Protein AF-A0A401QMH3-F1 (afdb_monomer_lite)

pLDDT: mean 77.41, std 18.04, range [40.47, 98.06]

Secondary structure (DSSP, 8-state):
--HHHHTT--TTTS-S-GGG-TTS--HHHHHHHHHHHT--HHHHHHHHHTT-TTSHHHHHHHHHHHHHHHHHHTHHHHSPPPPPPGGGTTS-TT------GGGHHHHHHH-S--PPPPGGGG-TT-----S-PPP---SS----S-HHHHHHHHHHHHHHTT----EEETTEE-

Foldseek 3Di:
DDPVCVVVPPCVVPPDPVLPDLPDQDVVLLVVLCVVVVHDSVVLVCCSVVPPCPDPSNVSSNVVSVVVVVCVVPVVVVDPDDDPDPPCVPDDPPPPPPDDPVCVVVCVLVPDDDDDDDPPPPDPPDDDDPDDDPDDDDDDDDDPDDLQVVVVVVVVVCVVVVHDWDDPDSNDID

Sequence (174 aa):
EHEWFKLDLPKYLFPEDPAYSTSMIDDEALKEVCEKFECSEEEVLNCLYSRNHQDPLAVAYHLIIDNRRIMNEAKDFYLASSPPDSASFLDDQHFVSRVHPERVPFLLAEAAPRPRHTLDELNPQKSKHPGVRRAKWHLGIRSQSRPNDIMAEVCRAMKQLGYEWKVRNSGAMG

Radius of gyration: 27.97 Å; chains: 1; bounding box: 67×41×59 Å

Structure (mmCIF, N/CA/C/O backbone):
data_AF-A0A401QMH3-F1
#
_entry.id   AF-A0A401QMH3-F1
#
loop_
_atom_site.group_PDB
_atom_site.id
_atom_site.type_symbol
_atom_site.label_atom_id
_atom_site.label_alt_id
_atom_site.label_comp_id
_atom_site.label_asym_id
_atom_site.label_entity_id
_atom_site.label_seq_id
_atom_site.pdbx_PDB_ins_code
_atom_site.Cartn_x
_atom_site.Cartn_y
_atom_site.Cartn_z
_atom_site.occupancy
_atom_site.B_iso_or_equiv
_atom_site.auth_seq_id
_atom_site.auth_comp_id
_atom_site.auth_asym_id
_atom_site.auth_atom_id
_atom_site.pdbx_PDB_model_num
ATOM 1 N N . GLU A 1 1 ? 13.026 12.371 12.868 1.00 71.06 1 GLU A N 1
ATOM 2 C CA . GLU A 1 1 ? 12.812 12.735 14.286 1.00 71.06 1 GLU A CA 1
ATOM 3 C C . GLU A 1 1 ? 13.714 13.899 14.691 1.00 71.06 1 GLU A C 1
ATOM 5 O O . GLU A 1 1 ? 14.591 13.746 15.528 1.00 71.06 1 GLU A O 1
ATOM 10 N N . HIS A 1 2 ? 13.564 15.066 14.062 1.00 80.81 2 HIS A N 1
ATOM 11 C CA . HIS A 1 2 ? 14.468 16.173 14.363 1.00 80.81 2 HIS A CA 1
ATOM 12 C C . HIS A 1 2 ? 14.026 16.885 15.649 1.00 80.81 2 HIS A C 1
ATOM 14 O O . HIS A 1 2 ? 12.876 17.299 15.743 1.00 80.81 2 HIS A O 1
ATOM 20 N N . GLU A 1 3 ? 14.942 17.089 16.597 1.00 84.88 3 GLU A N 1
ATOM 21 C CA . GLU A 1 3 ? 14.647 17.714 17.897 1.00 84.88 3 GLU A CA 1
ATOM 22 C C . GLU A 1 3 ? 14.053 19.126 17.763 1.00 84.88 3 GLU A C 1
ATOM 24 O O . GLU A 1 3 ? 13.056 19.421 18.411 1.00 84.88 3 GLU A O 1
ATOM 29 N N . TRP A 1 4 ? 14.56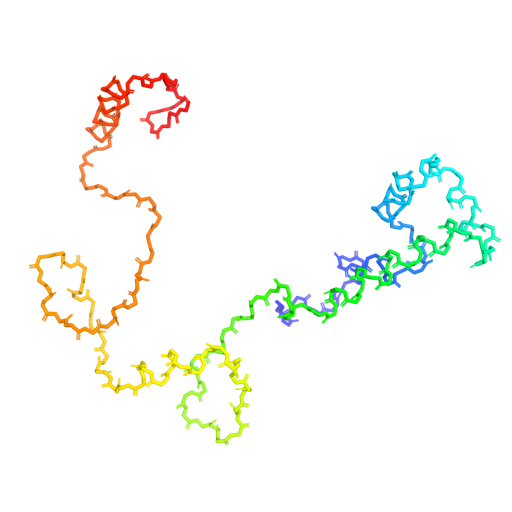7 19.961 16.841 1.00 88.38 4 TRP A N 1
ATOM 30 C CA . TRP A 1 4 ? 13.966 21.273 16.518 1.00 88.38 4 TRP A CA 1
ATOM 31 C C . TRP A 1 4 ? 12.458 21.200 16.239 1.00 88.38 4 TRP A C 1
ATOM 33 O O . TRP A 1 4 ? 11.721 22.083 16.655 1.00 88.38 4 TRP A O 1
ATOM 43 N N . PHE A 1 5 ? 12.005 20.149 15.550 1.00 81.25 5 PHE A N 1
ATOM 44 C CA . PHE A 1 5 ? 10.616 19.993 15.123 1.00 81.25 5 PHE A CA 1
ATOM 45 C C . PHE A 1 5 ? 9.721 19.443 16.239 1.00 81.25 5 PHE A C 1
ATOM 47 O O . PHE A 1 5 ? 8.505 19.556 16.159 1.00 81.25 5 PHE A O 1
ATOM 54 N N . LYS 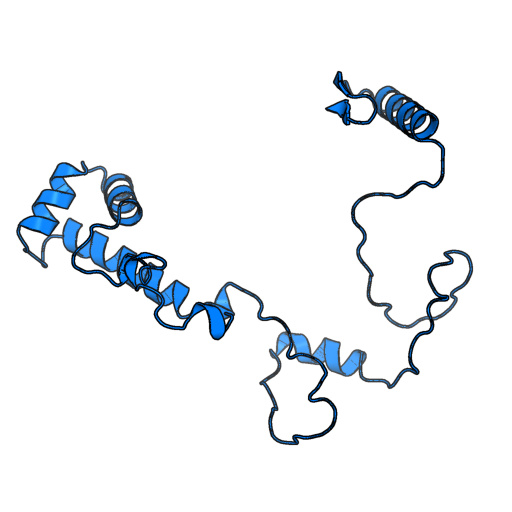A 1 6 ? 10.315 18.847 17.281 1.00 81.19 6 LYS A N 1
ATOM 55 C CA . LYS A 1 6 ? 9.594 18.341 18.456 1.00 81.19 6 LYS A CA 1
ATOM 56 C C . LYS A 1 6 ? 9.309 19.438 19.489 1.00 81.19 6 LYS A C 1
ATOM 58 O O . LYS A 1 6 ? 8.473 19.228 20.364 1.00 81.19 6 LYS A O 1
ATOM 63 N N . LEU A 1 7 ? 9.987 20.587 19.402 1.00 81.12 7 LEU A N 1
ATOM 64 C CA . LEU A 1 7 ? 9.753 21.732 20.284 1.00 81.12 7 LEU A CA 1
ATOM 65 C C . LEU A 1 7 ? 8.363 22.318 20.026 1.00 81.12 7 LEU A C 1
ATOM 67 O O . LEU A 1 7 ? 8.040 22.667 18.894 1.00 81.12 7 LEU A O 1
ATOM 71 N N . ASP A 1 8 ? 7.550 22.396 21.081 1.00 79.06 8 ASP A N 1
ATOM 72 C CA . ASP A 1 8 ? 6.176 22.913 21.061 1.00 79.06 8 ASP A CA 1
ATOM 73 C C . ASP A 1 8 ? 5.269 22.288 19.987 1.00 79.06 8 ASP A C 1
ATOM 75 O O . ASP A 1 8 ? 4.278 22.895 19.578 1.00 79.06 8 ASP A O 1
ATOM 79 N N . LEU A 1 9 ? 5.583 21.063 19.541 1.00 75.88 9 LEU A N 1
ATOM 80 C CA . LEU A 1 9 ? 4.832 20.372 18.500 1.00 75.88 9 LEU A CA 1
ATOM 81 C C . LEU A 1 9 ? 3.421 20.050 19.009 1.00 75.88 9 LEU A C 1
ATOM 83 O O . LEU A 1 9 ? 3.270 19.224 19.918 1.00 75.88 9 LEU A O 1
ATOM 87 N N . PRO A 1 10 ? 2.364 20.661 18.442 1.00 78.88 10 PRO A N 1
ATOM 88 C CA . PRO A 1 10 ? 1.017 20.379 18.891 1.00 78.88 10 PRO A CA 1
ATOM 89 C C . PRO A 1 10 ? 0.666 18.911 18.647 1.00 78.88 10 PRO A C 1
ATOM 91 O O . PRO A 1 10 ? 0.744 18.421 17.521 1.00 78.88 10 PRO A O 1
ATOM 94 N N . LYS A 1 11 ? 0.230 18.218 19.705 1.00 63.84 11 LYS A N 1
ATOM 95 C CA . LYS A 1 11 ? -0.061 16.772 19.681 1.00 63.84 11 LYS A CA 1
ATOM 96 C C . LYS A 1 11 ? -1.108 16.360 18.641 1.00 63.84 11 LYS A C 1
ATOM 98 O O . LYS A 1 11 ? -1.157 15.205 18.257 1.00 63.84 11 LYS A O 1
ATOM 103 N N . TYR A 1 12 ? -1.933 17.293 18.169 1.00 68.06 12 TYR A N 1
ATOM 104 C CA . TYR A 1 12 ? -2.937 17.032 17.136 1.00 68.06 12 TYR A CA 1
ATOM 105 C C . TYR A 1 12 ? -2.365 16.993 15.709 1.00 68.06 12 TYR A C 1
ATOM 107 O O . TYR A 1 12 ? -3.065 16.556 14.803 1.00 68.06 12 TYR A O 1
ATOM 115 N N . LEU A 1 13 ? -1.136 17.479 15.477 1.00 70.38 13 LEU A N 1
ATOM 116 C CA . LEU A 1 13 ? -0.497 17.423 14.152 1.00 70.38 13 LEU A CA 1
ATOM 117 C C . LEU A 1 13 ? 0.024 16.023 13.830 1.00 70.38 13 LEU A C 1
ATOM 119 O O . LEU A 1 13 ? 0.046 15.616 12.672 1.00 70.38 13 LEU A O 1
ATOM 123 N N . PHE A 1 14 ? 0.430 15.303 14.871 1.00 69.25 14 PHE A N 1
ATOM 124 C CA . PHE A 1 14 ? 0.815 13.901 14.832 1.00 69.25 14 PHE A CA 1
ATOM 125 C C . PHE A 1 14 ? 0.075 13.228 15.978 1.00 69.25 14 PHE A C 1
ATOM 127 O O . PHE A 1 14 ? 0.683 12.998 17.026 1.00 69.25 14 PHE A O 1
ATOM 134 N N . PRO A 1 15 ? -1.246 13.015 15.832 1.00 57.00 15 PRO A N 1
ATOM 135 C CA . PRO A 1 15 ? -1.980 12.285 16.844 1.00 57.00 15 PRO A CA 1
ATOM 136 C C . PRO A 1 15 ? -1.251 10.958 17.056 1.00 57.00 15 PRO A C 1
ATOM 138 O O . PRO A 1 15 ? -0.846 10.307 16.088 1.00 57.00 15 PRO A O 1
ATOM 141 N N . GLU A 1 16 ? -1.021 10.598 18.322 1.00 57.41 16 GLU A N 1
ATOM 142 C CA . GLU A 1 16 ? -0.681 9.214 18.652 1.00 57.41 16 GLU A CA 1
ATOM 143 C C . GLU A 1 16 ? -1.695 8.335 17.918 1.00 57.41 16 GLU A C 1
ATOM 145 O O . GLU A 1 16 ? -2.863 8.729 17.838 1.00 57.41 16 GLU A O 1
ATOM 150 N N . ASP A 1 17 ? -1.212 7.248 17.300 1.00 56.44 17 ASP A N 1
ATOM 151 C CA . ASP A 1 17 ? -1.994 6.312 16.477 1.00 56.44 17 ASP A CA 1
ATOM 152 C C . ASP A 1 17 ? -3.456 6.287 16.957 1.00 56.44 17 ASP A C 1
ATOM 154 O O . ASP A 1 17 ? -3.642 6.121 18.163 1.00 56.44 17 ASP A O 1
ATOM 158 N N . PRO A 1 18 ? -4.475 6.533 16.104 1.00 53.19 18 PRO A N 1
ATOM 159 C CA . PRO A 1 18 ? -5.878 6.631 16.522 1.00 53.19 18 PRO A CA 1
ATOM 160 C C . PRO A 1 18 ? -6.306 5.528 17.502 1.00 53.19 18 PRO A C 1
ATOM 162 O O . PRO A 1 18 ? -7.119 5.782 18.390 1.00 53.19 18 PRO A O 1
ATOM 165 N N . ALA A 1 19 ? -5.663 4.359 17.417 1.00 48.91 19 ALA A N 1
ATOM 166 C CA . ALA A 1 19 ? -5.693 3.273 18.392 1.00 48.91 19 ALA A CA 1
ATOM 167 C C . ALA A 1 19 ? -5.514 3.676 19.881 1.00 48.91 19 ALA A C 1
ATOM 169 O O . ALA A 1 19 ? -6.020 2.985 20.763 1.00 48.91 19 ALA A O 1
ATOM 170 N N . TYR A 1 20 ? -4.806 4.764 20.200 1.00 50.34 20 TYR A N 1
ATOM 171 C CA . TYR A 1 20 ? -4.570 5.266 21.561 1.00 50.34 20 TYR A CA 1
ATOM 172 C C . TYR A 1 20 ? -5.643 6.260 22.034 1.00 50.34 20 TYR A C 1
ATOM 174 O O . TYR A 1 20 ? -5.809 6.458 23.241 1.00 50.34 20 TYR A O 1
ATOM 182 N N . SER A 1 21 ? -6.396 6.882 21.120 1.00 53.94 21 SER A N 1
ATOM 183 C CA . SER A 1 21 ? -7.432 7.853 21.472 1.00 53.94 21 SER A CA 1
ATOM 184 C C . SER A 1 21 ? -8.772 7.157 21.681 1.00 53.94 21 SER A C 1
ATOM 186 O O . SER A 1 21 ? -9.517 6.897 20.745 1.00 53.94 21 SER A O 1
ATOM 188 N N . THR A 1 22 ? -9.155 6.941 22.940 1.00 57.09 22 THR A N 1
ATOM 189 C CA . THR A 1 22 ? -10.470 6.369 23.299 1.00 57.09 22 THR A CA 1
ATOM 190 C C . THR A 1 22 ? -11.646 7.298 22.966 1.00 57.09 22 THR A C 1
ATOM 192 O O . THR A 1 22 ? -12.801 6.940 23.180 1.00 57.09 22 THR A O 1
ATOM 195 N N . SER A 1 23 ? -11.364 8.522 22.507 1.00 59.84 23 SER A N 1
ATOM 196 C CA . SER A 1 23 ? -12.370 9.539 22.205 1.00 59.84 23 SER A CA 1
ATOM 197 C C . SER A 1 23 ? -12.717 9.632 20.717 1.00 59.84 23 SER A C 1
ATOM 199 O O . SER A 1 23 ? -13.674 10.330 20.384 1.00 59.84 23 SER A O 1
ATOM 201 N N . MET A 1 24 ? -11.956 8.984 19.830 1.00 75.06 24 MET A N 1
ATOM 202 C CA . MET A 1 24 ? -12.215 8.967 18.389 1.00 75.06 24 MET A CA 1
ATOM 203 C C . MET A 1 24 ? -12.426 7.528 17.928 1.00 75.06 24 MET A C 1
ATOM 205 O O . MET A 1 24 ? -11.756 6.618 18.406 1.00 75.06 24 MET A O 1
ATOM 209 N N . ILE A 1 25 ? -13.388 7.324 17.032 1.00 85.31 25 ILE A N 1
ATOM 210 C CA . ILE A 1 25 ? -13.648 6.009 16.444 1.00 85.31 25 ILE A CA 1
ATOM 211 C C . ILE A 1 25 ? -12.671 5.819 15.280 1.00 85.31 25 ILE A C 1
ATOM 213 O O . ILE A 1 25 ? -12.469 6.734 14.486 1.00 85.31 25 ILE A O 1
ATOM 217 N N . ASP A 1 26 ? -12.019 4.660 15.234 1.00 88.31 26 ASP A N 1
ATOM 218 C CA . ASP A 1 26 ? -11.112 4.250 14.168 1.00 88.31 26 ASP A CA 1
ATOM 219 C C . ASP A 1 26 ? -11.954 3.683 13.023 1.00 88.31 26 ASP A C 1
ATOM 221 O O . ASP A 1 26 ? -12.499 2.580 13.122 1.00 88.31 26 ASP A O 1
ATOM 225 N N . ASP A 1 27 ? -12.083 4.464 11.950 1.00 91.31 27 ASP A N 1
ATOM 226 C CA . ASP A 1 27 ? -12.903 4.123 10.782 1.00 91.31 27 ASP A CA 1
ATOM 227 C C . ASP A 1 27 ? -12.464 2.804 10.128 1.00 91.31 27 ASP A C 1
ATOM 229 O O . ASP A 1 27 ? -13.287 2.044 9.617 1.00 91.31 27 ASP A O 1
ATOM 233 N N . GLU A 1 28 ? -11.169 2.485 10.172 1.00 92.31 28 GLU A N 1
ATOM 234 C CA . GLU A 1 28 ? -10.635 1.274 9.555 1.00 92.31 28 GLU A CA 1
ATOM 235 C C . GLU A 1 28 ? -10.944 0.039 10.412 1.00 92.31 28 GLU A C 1
ATOM 237 O O . GLU A 1 28 ? -11.200 -1.041 9.884 1.00 92.31 28 GLU A O 1
ATOM 242 N N . ALA A 1 29 ? -10.927 0.164 11.742 1.00 93.12 29 ALA A N 1
ATOM 243 C CA . ALA A 1 29 ? -11.364 -0.895 12.649 1.00 93.12 29 ALA A CA 1
ATOM 244 C C . ALA A 1 29 ? -12.885 -1.082 12.576 1.00 93.12 29 ALA A C 1
ATOM 246 O O . ALA A 1 29 ? -13.359 -2.216 12.546 1.00 93.12 29 ALA A O 1
ATOM 247 N N . LEU A 1 30 ? -13.647 0.013 12.484 1.00 94.25 30 LEU A N 1
ATOM 248 C CA . LEU A 1 30 ? -15.098 -0.009 12.296 1.00 94.25 30 LEU A CA 1
ATOM 249 C C . LEU A 1 30 ? -15.475 -0.769 11.019 1.00 94.25 30 LEU A C 1
ATOM 251 O O . LEU A 1 30 ? -16.268 -1.711 11.068 1.00 94.25 30 LEU A O 1
ATOM 255 N N . LYS A 1 31 ? -14.855 -0.409 9.893 1.00 96.06 31 LYS A N 1
ATOM 256 C CA . LYS A 1 31 ? -15.075 -1.065 8.603 1.00 96.06 31 LYS A CA 1
ATOM 257 C C . LYS A 1 31 ? -14.696 -2.546 8.633 1.00 96.06 31 LYS A C 1
ATOM 259 O O . LYS A 1 31 ? -15.427 -3.370 8.089 1.00 96.06 31 LYS A O 1
ATOM 264 N N . GLU A 1 32 ? -13.595 -2.895 9.298 1.00 96.19 32 GLU A N 1
ATOM 265 C CA . GLU A 1 32 ? -13.153 -4.285 9.440 1.00 96.19 32 GLU A CA 1
ATOM 266 C C . GLU A 1 32 ? -14.153 -5.132 10.248 1.00 96.19 32 GLU A C 1
ATOM 268 O O . GLU A 1 32 ? -14.414 -6.282 9.887 1.00 96.19 32 GLU A O 1
ATOM 273 N N . VAL A 1 33 ? -14.760 -4.579 11.306 1.00 96.25 33 VAL A N 1
ATOM 274 C CA . VAL A 1 33 ? -15.84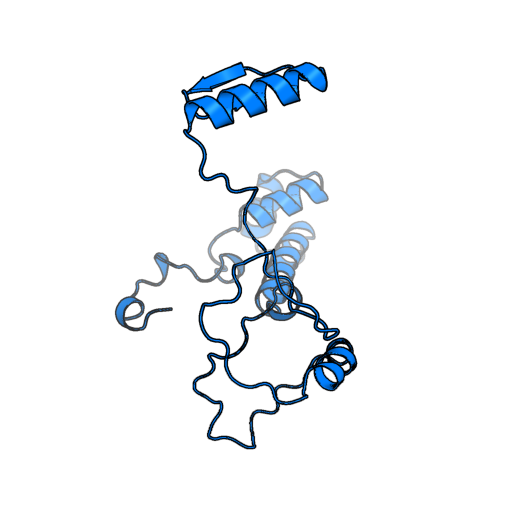9 -5.257 12.035 1.00 96.25 33 VAL A CA 1
ATOM 275 C C . VAL A 1 33 ? -17.075 -5.422 11.139 1.00 96.25 33 VAL A C 1
ATOM 277 O O . VAL A 1 33 ? -17.624 -6.520 11.072 1.00 96.25 33 VAL A O 1
ATOM 280 N N . CYS A 1 34 ? -17.472 -4.373 10.415 1.00 96.94 34 CYS A N 1
ATOM 281 C CA . CYS A 1 34 ? -18.619 -4.427 9.505 1.00 96.94 34 CYS A CA 1
ATOM 282 C C . CYS A 1 34 ? -18.448 -5.520 8.439 1.00 96.94 34 CYS A C 1
ATOM 284 O O . CYS A 1 34 ? -19.359 -6.315 8.222 1.00 96.94 34 CYS A O 1
ATOM 286 N N . GLU A 1 35 ? -17.264 -5.612 7.824 1.00 96.81 35 GLU A N 1
ATOM 287 C CA . GLU A 1 35 ? -16.949 -6.628 6.814 1.00 96.81 35 GLU A CA 1
ATOM 288 C C . GLU A 1 35 ? -16.929 -8.047 7.400 1.00 96.81 35 GLU A C 1
ATOM 290 O O . GLU A 1 35 ? -17.493 -8.965 6.810 1.00 96.81 35 GLU A O 1
ATOM 295 N N . LYS A 1 36 ? -16.309 -8.247 8.570 1.00 95.81 36 LYS A N 1
ATOM 296 C CA . LYS A 1 36 ? -16.147 -9.585 9.168 1.00 95.81 36 LYS A CA 1
ATOM 297 C C . LYS A 1 36 ? -17.421 -10.150 9.787 1.00 95.81 36 LYS A C 1
ATOM 299 O O . LYS A 1 36 ? -17.568 -11.368 9.841 1.00 95.81 36 LYS A O 1
ATOM 304 N N . PHE A 1 37 ? -18.289 -9.283 10.298 1.00 94.25 37 PHE A N 1
ATOM 305 C CA . PHE A 1 37 ? -19.526 -9.669 10.979 1.00 94.25 37 PHE A CA 1
ATOM 306 C C . PHE A 1 37 ? -20.776 -9.414 10.130 1.00 94.25 37 PHE A C 1
ATOM 308 O O . PHE A 1 37 ? -21.878 -9.654 10.613 1.00 94.25 37 PHE A O 1
ATOM 315 N N . GLU A 1 38 ? -20.602 -8.952 8.886 1.00 95.50 38 GLU A N 1
ATOM 316 C CA . GLU A 1 38 ? -21.682 -8.654 7.936 1.00 95.50 38 GLU A CA 1
ATOM 317 C C . GLU A 1 38 ? -22.751 -7.716 8.531 1.00 95.50 38 GLU A C 1
ATOM 319 O O . GLU A 1 38 ? -23.952 -7.903 8.337 1.00 95.50 38 GLU A O 1
ATOM 324 N N . CYS A 1 39 ? -22.304 -6.702 9.277 1.00 94.00 39 CYS A N 1
ATOM 325 C CA . CYS A 1 39 ? -23.163 -5.735 9.963 1.00 94.00 39 CYS A CA 1
ATOM 326 C C . CYS A 1 39 ? -22.950 -4.312 9.436 1.00 94.00 39 CYS A C 1
ATOM 328 O O . CYS A 1 39 ? -21.990 -4.020 8.719 1.00 94.00 39 CYS A O 1
ATOM 330 N N . SER A 1 40 ? -23.882 -3.423 9.763 1.00 96.19 40 SER A N 1
ATOM 331 C CA . SER A 1 40 ? -23.811 -2.012 9.395 1.00 96.19 40 SER A CA 1
ATOM 332 C C . SER A 1 40 ? -22.960 -1.208 10.377 1.00 96.19 40 SER A C 1
ATOM 334 O O . SER A 1 40 ? -22.884 -1.518 11.568 1.00 96.19 40 SER A O 1
ATOM 336 N N . GLU A 1 41 ? -22.377 -0.109 9.893 1.00 94.69 41 GLU A N 1
ATOM 337 C CA . GLU A 1 41 ? -21.637 0.826 10.748 1.00 94.69 41 GLU A CA 1
ATOM 338 C C . GLU A 1 41 ? -22.508 1.341 11.899 1.00 94.69 41 GLU A C 1
ATOM 340 O O . GLU A 1 41 ? -22.038 1.443 13.028 1.00 94.69 41 GLU A O 1
ATOM 345 N N . GLU A 1 42 ? -23.793 1.603 11.645 1.00 94.44 42 GLU A N 1
ATOM 346 C CA . GLU A 1 42 ? -24.733 2.090 12.657 1.00 94.44 42 GLU A CA 1
ATOM 347 C C . GLU A 1 42 ? -24.896 1.103 13.823 1.00 94.44 42 GLU A C 1
ATOM 349 O O . GLU A 1 42 ? -24.926 1.520 14.981 1.00 94.44 42 GLU A O 1
ATOM 354 N N . GLU A 1 43 ? -24.941 -0.204 13.553 1.00 92.81 43 GLU A N 1
ATOM 355 C CA . GLU A 1 43 ? -25.030 -1.234 14.595 1.00 92.81 43 GLU A CA 1
ATOM 356 C C . GLU A 1 43 ? -23.782 -1.244 15.480 1.00 92.81 43 GLU A C 1
ATOM 358 O O . GLU A 1 43 ? -23.895 -1.197 16.707 1.00 92.81 43 GLU A O 1
ATOM 363 N N . VAL A 1 44 ? -22.590 -1.223 14.876 1.00 92.88 44 VAL A N 1
ATOM 364 C CA . VAL A 1 44 ? -21.327 -1.198 15.628 1.00 92.88 44 VAL A CA 1
ATOM 365 C C . VAL A 1 44 ? -21.202 0.098 16.434 1.00 92.88 44 VAL A C 1
ATOM 367 O O . VAL A 1 44 ? -20.860 0.063 17.618 1.00 92.88 44 VAL A O 1
ATOM 370 N N . LEU A 1 45 ? -21.537 1.243 15.834 1.00 92.06 45 LEU A N 1
ATOM 371 C CA . LEU A 1 45 ? -21.530 2.545 16.501 1.00 92.06 45 LEU A CA 1
ATOM 372 C C . LEU A 1 45 ? -22.493 2.575 17.690 1.00 92.06 45 LEU A C 1
ATOM 374 O O . LEU A 1 45 ? -22.115 3.033 18.768 1.00 92.06 45 LEU A O 1
ATOM 378 N N . ASN A 1 46 ? -23.708 2.047 17.537 1.00 91.75 46 ASN A N 1
ATOM 379 C CA . ASN A 1 46 ? -24.678 1.950 18.626 1.00 91.75 46 ASN A CA 1
ATOM 380 C C . ASN A 1 46 ? -24.130 1.119 19.793 1.00 91.75 46 ASN A C 1
ATOM 382 O O . ASN A 1 46 ? -24.236 1.543 20.948 1.00 91.75 46 ASN A O 1
ATOM 386 N N . CYS A 1 47 ? -23.476 -0.013 19.511 1.00 90.19 47 CYS A N 1
ATOM 387 C CA . CYS A 1 47 ? -22.812 -0.819 20.535 1.00 90.19 47 CYS A CA 1
ATOM 388 C C . CYS A 1 47 ? -21.707 -0.027 21.254 1.00 90.19 47 CYS A C 1
ATOM 390 O O . CYS A 1 47 ? -21.681 0.005 22.487 1.00 90.19 47 CYS A O 1
ATOM 392 N N . LEU A 1 48 ? -20.854 0.687 20.515 1.00 88.38 48 LEU A N 1
ATOM 393 C CA . LEU A 1 48 ? -19.772 1.500 21.081 1.00 88.38 48 LEU A CA 1
ATOM 394 C C . LEU A 1 48 ? -20.295 2.678 21.926 1.00 88.38 48 LEU A C 1
ATOM 396 O O . LEU A 1 48 ? -19.808 2.911 23.036 1.00 88.38 48 LEU A O 1
ATOM 400 N N . TYR A 1 49 ? -21.323 3.393 21.458 1.00 88.12 49 TYR A N 1
ATOM 401 C CA . TYR A 1 49 ? -21.923 4.519 22.182 1.00 88.12 49 TYR A CA 1
ATOM 402 C C . TYR A 1 49 ? -22.737 4.087 23.401 1.00 88.12 49 TYR A C 1
ATOM 404 O O . TYR A 1 49 ? -22.750 4.799 24.408 1.00 88.12 49 TYR A O 1
ATOM 412 N N . SER A 1 50 ? -23.368 2.909 23.352 1.00 83.31 50 SER A N 1
ATOM 413 C CA . SER A 1 50 ? -24.096 2.340 24.493 1.00 83.31 50 SER A CA 1
ATOM 414 C C . SER A 1 50 ? -23.190 2.017 25.691 1.00 83.31 50 SER A C 1
ATOM 416 O O . SER A 1 50 ? -23.695 1.777 26.788 1.00 83.31 50 SER A O 1
ATOM 418 N N . ARG A 1 51 ? -21.856 2.023 25.501 1.00 72.50 51 ARG A N 1
ATOM 419 C CA . ARG A 1 51 ? -20.829 1.630 26.486 1.00 72.50 51 ARG A CA 1
ATOM 420 C C . ARG A 1 51 ? -21.058 0.240 27.089 1.00 72.50 51 ARG A C 1
ATOM 422 O O . ARG A 1 51 ? -20.545 -0.067 28.167 1.00 72.50 51 ARG A O 1
ATOM 429 N N . ASN A 1 52 ? -21.797 -0.627 26.399 1.00 78.50 52 ASN A N 1
ATOM 430 C CA . ASN A 1 52 ? -21.912 -2.020 26.789 1.00 78.50 52 ASN A CA 1
ATOM 431 C C . ASN A 1 52 ? -20.680 -2.792 26.306 1.00 78.50 52 ASN A C 1
ATOM 433 O O . ASN A 1 52 ? -20.681 -3.410 25.245 1.00 78.50 52 ASN A O 1
ATOM 437 N N . HIS A 1 53 ? -19.618 -2.768 27.109 1.00 74.44 53 HIS A N 1
ATOM 438 C CA . HIS A 1 53 ? -18.332 -3.392 26.777 1.00 74.44 53 HIS A CA 1
ATOM 439 C C . HIS A 1 53 ? -18.378 -4.925 26.632 1.00 74.44 53 HIS A C 1
ATOM 441 O O . HIS A 1 53 ? -17.366 -5.527 26.288 1.00 74.44 53 HIS A O 1
ATOM 447 N N . GLN A 1 54 ? -19.517 -5.566 26.916 1.00 82.88 54 GLN A N 1
ATOM 448 C CA . GLN A 1 54 ? -19.716 -7.006 26.727 1.00 82.88 54 GLN A CA 1
ATOM 449 C C . GLN A 1 54 ? -20.360 -7.355 25.378 1.00 82.88 54 GLN A C 1
ATOM 451 O O . GLN A 1 54 ? -20.489 -8.537 25.064 1.00 82.88 54 GLN A O 1
ATOM 456 N N . ASP A 1 55 ? -20.775 -6.359 24.590 1.00 90.62 55 ASP A N 1
ATOM 457 C CA . ASP A 1 55 ? -21.340 -6.604 23.267 1.00 90.62 55 ASP A CA 1
ATOM 458 C C . ASP A 1 55 ? -20.278 -7.192 22.311 1.00 90.62 55 ASP A C 1
ATOM 460 O O . ASP A 1 55 ? -19.173 -6.645 22.230 1.00 90.62 55 ASP A O 1
ATOM 464 N N . PRO A 1 56 ? -20.573 -8.278 21.568 1.00 92.31 56 PRO A N 1
ATOM 465 C CA . PRO A 1 56 ? -19.601 -8.912 20.678 1.00 92.31 56 PRO A CA 1
ATOM 466 C C . PRO A 1 56 ? -19.000 -7.976 19.622 1.00 92.31 56 PRO A C 1
ATOM 468 O O . PRO A 1 56 ? -17.817 -8.119 19.313 1.00 92.31 56 PRO A O 1
ATOM 471 N N . LEU A 1 57 ? -19.766 -7.011 19.095 1.00 93.50 57 LEU A N 1
ATOM 472 C CA . LEU A 1 57 ? -19.274 -6.053 18.098 1.00 93.50 57 LEU A CA 1
ATOM 473 C C . LEU A 1 57 ? -18.319 -5.041 18.737 1.00 93.50 57 LEU A C 1
ATOM 475 O O . LEU A 1 57 ? -17.267 -4.739 18.172 1.00 93.50 57 LEU A O 1
ATOM 479 N N . ALA A 1 58 ? -18.633 -4.579 19.951 1.00 90.56 58 ALA A N 1
ATOM 480 C CA . ALA A 1 58 ? -17.742 -3.710 20.718 1.00 90.56 58 ALA A CA 1
ATOM 481 C C . ALA A 1 58 ? -16.440 -4.435 21.106 1.00 90.56 58 ALA A C 1
ATOM 483 O O . ALA A 1 58 ? -15.351 -3.871 20.990 1.00 90.56 58 ALA A O 1
ATOM 484 N N . VAL A 1 59 ? -16.533 -5.705 21.518 1.00 91.88 59 VAL A N 1
ATOM 485 C CA . VAL A 1 59 ? -15.364 -6.543 21.829 1.00 91.88 59 VAL A CA 1
ATOM 486 C C . VAL A 1 59 ? -14.502 -6.759 20.586 1.00 91.88 59 VAL A C 1
ATOM 488 O O . VAL A 1 59 ? -13.285 -6.598 20.660 1.00 91.88 59 VAL A O 1
ATOM 491 N N . ALA A 1 60 ? -15.106 -7.090 19.442 1.00 94.62 60 ALA A N 1
ATOM 492 C CA . ALA A 1 60 ? -14.384 -7.291 18.188 1.00 94.62 60 ALA A CA 1
ATOM 493 C C . ALA A 1 60 ? -13.643 -6.023 17.740 1.00 94.62 60 ALA A C 1
ATOM 495 O O . ALA A 1 60 ? -12.468 -6.099 17.378 1.00 94.62 60 ALA A O 1
ATOM 496 N N . TYR A 1 61 ? -14.299 -4.862 17.828 1.00 92.94 61 TYR A N 1
ATOM 497 C CA . TYR A 1 61 ? -13.694 -3.564 17.532 1.00 92.94 61 TYR A CA 1
ATOM 498 C C . TYR A 1 61 ? -12.452 -3.304 18.399 1.00 92.94 61 TYR A C 1
ATOM 500 O O . TYR A 1 61 ? -11.373 -3.015 17.878 1.00 92.94 61 TYR A O 1
ATOM 508 N N . HIS A 1 62 ? -12.571 -3.475 19.719 1.00 90.56 62 HIS A N 1
ATOM 509 C CA . HIS A 1 62 ? -11.445 -3.268 20.631 1.00 90.56 62 HIS A CA 1
ATOM 510 C C . HIS A 1 62 ? -10.317 -4.285 20.416 1.00 90.56 62 HIS A C 1
ATOM 512 O O . HIS A 1 62 ? -9.150 -3.908 20.451 1.00 90.56 62 HIS A O 1
ATOM 518 N N . LEU A 1 63 ? -10.641 -5.541 20.095 1.00 92.25 63 LEU A N 1
ATOM 519 C CA . LEU A 1 63 ? -9.641 -6.567 19.795 1.00 92.25 63 LEU A CA 1
ATOM 520 C C . LEU A 1 63 ? -8.819 -6.234 18.539 1.00 92.25 63 LEU A C 1
ATOM 522 O O . LEU A 1 63 ? -7.615 -6.493 18.497 1.00 92.25 63 LEU A O 1
ATOM 526 N N . ILE A 1 64 ? -9.449 -5.662 17.508 1.00 92.19 64 ILE A N 1
ATOM 527 C CA . ILE A 1 64 ? -8.753 -5.209 16.295 1.00 92.19 64 ILE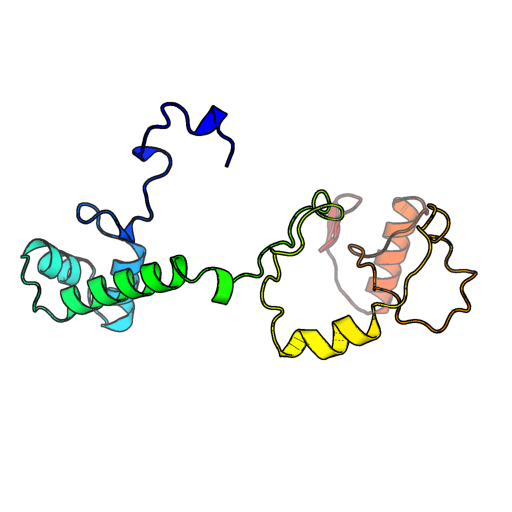 A CA 1
ATOM 528 C C . ILE A 1 64 ? -7.780 -4.077 16.634 1.00 92.19 64 ILE A C 1
ATOM 530 O O . ILE A 1 64 ? -6.619 -4.128 16.222 1.00 92.19 64 ILE A O 1
ATOM 534 N N . ILE A 1 65 ? -8.223 -3.097 17.424 1.00 89.81 65 ILE A N 1
ATOM 535 C CA . ILE A 1 65 ? -7.373 -1.991 17.882 1.00 89.81 65 ILE A CA 1
ATOM 536 C C . ILE A 1 65 ? -6.181 -2.506 18.695 1.00 89.81 65 ILE A C 1
ATOM 538 O O . ILE A 1 65 ? -5.037 -2.148 18.402 1.00 89.81 65 ILE A O 1
ATOM 542 N N . ASP A 1 66 ? -6.420 -3.391 19.663 1.00 87.38 66 ASP A N 1
ATOM 543 C CA . ASP A 1 66 ? -5.367 -3.952 20.512 1.00 87.38 66 ASP A CA 1
ATOM 544 C C . ASP A 1 66 ? -4.334 -4.732 19.686 1.00 87.38 66 ASP A C 1
ATOM 546 O O . ASP A 1 66 ? -3.127 -4.568 19.873 1.00 87.38 66 ASP A O 1
ATOM 550 N N . ASN A 1 67 ? -4.781 -5.526 18.709 1.00 89.31 67 ASN A N 1
ATOM 551 C CA . ASN A 1 67 ? -3.878 -6.246 17.813 1.00 89.31 67 ASN A CA 1
ATOM 552 C C . ASN A 1 67 ? -3.036 -5.294 16.955 1.00 89.31 67 ASN A C 1
ATOM 554 O O . ASN A 1 67 ? -1.829 -5.503 16.826 1.00 89.31 67 ASN A O 1
ATOM 558 N N . ARG A 1 68 ? -3.632 -4.232 16.395 1.00 87.94 68 ARG A N 1
ATOM 559 C CA . ARG A 1 68 ? -2.891 -3.209 15.633 1.00 87.94 68 ARG A CA 1
ATOM 560 C C . ARG A 1 68 ? -1.828 -2.539 16.493 1.00 87.94 68 ARG A C 1
ATOM 562 O O . ARG A 1 68 ? -0.685 -2.406 16.059 1.00 87.94 68 ARG A O 1
ATOM 569 N N . ARG A 1 69 ? -2.167 -2.219 17.740 1.00 83.31 69 ARG A N 1
ATOM 570 C CA . ARG A 1 69 ? -1.224 -1.666 18.708 1.00 83.31 69 ARG A CA 1
ATOM 571 C C . ARG A 1 69 ? -0.062 -2.619 18.991 1.00 83.31 69 ARG A C 1
ATOM 573 O O . ARG A 1 69 ? 1.090 -2.203 18.905 1.00 83.31 69 ARG A O 1
ATOM 580 N N . ILE A 1 70 ? -0.341 -3.892 19.270 1.00 86.00 70 ILE A N 1
ATOM 581 C CA . ILE A 1 70 ? 0.699 -4.905 19.518 1.00 86.00 70 ILE A CA 1
ATOM 582 C C . ILE A 1 70 ? 1.629 -5.033 18.304 1.00 86.00 70 ILE A C 1
ATOM 584 O O . ILE A 1 70 ? 2.850 -5.080 18.459 1.00 86.00 70 ILE A O 1
ATOM 588 N N . MET A 1 71 ? 1.076 -5.046 17.088 1.00 83.50 71 MET A N 1
ATOM 589 C CA . MET A 1 71 ? 1.881 -5.093 15.863 1.00 83.50 71 MET A CA 1
ATOM 590 C C . MET A 1 71 ? 2.769 -3.853 15.707 1.00 83.50 71 MET A C 1
ATOM 592 O O . MET A 1 71 ? 3.939 -3.980 15.343 1.00 83.50 71 MET A O 1
ATOM 596 N N . ASN A 1 72 ? 2.236 -2.670 16.023 1.00 82.25 72 ASN A N 1
ATOM 597 C CA . ASN A 1 72 ? 2.965 -1.406 15.956 1.00 82.25 72 ASN A CA 1
ATOM 598 C C . ASN A 1 72 ? 4.035 -1.268 17.044 1.00 82.25 72 ASN A C 1
ATOM 600 O O . ASN A 1 72 ? 5.034 -0.593 16.809 1.00 82.25 72 ASN A O 1
ATOM 604 N N . GLU A 1 73 ? 3.877 -1.901 18.205 1.00 83.62 73 GLU A N 1
ATOM 605 C CA . GLU A 1 73 ? 4.927 -1.993 19.229 1.00 83.62 73 GLU A CA 1
ATOM 606 C C . GLU A 1 73 ? 6.022 -2.997 18.811 1.00 83.62 73 GLU A C 1
ATOM 608 O O . GLU A 1 73 ? 7.206 -2.780 19.069 1.00 83.62 73 GLU A O 1
ATOM 613 N N . ALA A 1 74 ? 5.661 -4.045 18.065 1.00 83.25 74 ALA A N 1
ATOM 614 C CA . ALA A 1 74 ? 6.567 -5.079 17.564 1.00 83.25 74 ALA A CA 1
ATOM 615 C C . ALA A 1 74 ? 7.172 -4.774 16.174 1.00 83.25 74 ALA A C 1
ATOM 617 O O . ALA A 1 74 ? 7.312 -5.677 15.345 1.00 83.25 74 ALA A O 1
ATOM 618 N N . LYS A 1 75 ? 7.565 -3.521 15.888 1.00 80.75 75 LYS A N 1
ATOM 619 C CA . LYS A 1 75 ? 8.049 -3.118 14.542 1.00 80.75 75 LYS A CA 1
ATOM 620 C C . LYS A 1 75 ? 9.214 -3.961 14.028 1.00 80.75 75 LYS A C 1
ATOM 622 O O . LYS A 1 75 ? 9.241 -4.269 12.842 1.00 80.75 75 LYS A O 1
ATOM 627 N N . ASP A 1 76 ? 10.127 -4.373 14.907 1.00 82.88 76 ASP A N 1
ATOM 628 C CA . ASP A 1 76 ? 11.302 -5.183 14.546 1.00 82.88 76 ASP A CA 1
ATOM 629 C C . ASP A 1 76 ? 10.944 -6.592 14.034 1.00 82.88 76 ASP A C 1
ATOM 631 O O . ASP A 1 76 ? 11.779 -7.263 13.427 1.00 82.88 76 ASP A O 1
ATOM 635 N N . PHE A 1 77 ? 9.710 -7.059 14.261 1.00 86.25 77 PHE A N 1
ATOM 636 C CA . PHE A 1 77 ? 9.219 -8.313 13.687 1.00 86.25 77 PHE A CA 1
ATOM 637 C C . PHE A 1 77 ? 8.829 -8.154 12.210 1.00 86.25 77 PHE A C 1
ATOM 639 O O . PHE A 1 77 ? 9.065 -9.053 11.405 1.00 86.25 77 PHE A O 1
ATOM 646 N N . TYR A 1 78 ? 8.252 -7.006 11.843 1.00 84.25 78 TYR A N 1
ATOM 647 C CA . TYR A 1 78 ? 7.717 -6.752 10.500 1.00 84.25 78 TYR A CA 1
ATOM 648 C C . TYR A 1 78 ? 8.678 -5.972 9.600 1.00 84.25 78 TYR A C 1
ATOM 650 O O . TYR A 1 78 ? 8.590 -6.061 8.375 1.00 84.25 78 TYR A O 1
ATOM 658 N N . LEU A 1 79 ? 9.591 -5.198 10.190 1.00 87.50 79 LEU A N 1
ATOM 659 C CA . LEU A 1 79 ? 10.519 -4.322 9.487 1.00 87.50 79 LEU A CA 1
ATOM 660 C C . LEU A 1 79 ? 11.958 -4.622 9.892 1.00 87.50 79 LEU A C 1
ATOM 662 O O . LEU A 1 79 ? 12.276 -4.843 11.056 1.00 87.50 79 LEU A O 1
ATOM 666 N N . ALA A 1 80 ? 12.855 -4.570 8.911 1.00 84.31 80 ALA A N 1
ATOM 667 C CA . ALA A 1 80 ? 14.282 -4.617 9.178 1.00 84.31 80 ALA A CA 1
ATOM 668 C C . ALA A 1 80 ? 14.772 -3.237 9.632 1.00 84.31 80 ALA A C 1
ATOM 670 O O . ALA A 1 80 ? 14.626 -2.251 8.907 1.00 84.31 80 ALA A O 1
ATOM 671 N N . SER A 1 81 ? 15.397 -3.178 10.803 1.00 85.19 81 SER A N 1
ATOM 672 C CA . SER A 1 81 ? 16.048 -1.971 11.304 1.00 85.19 81 SER A CA 1
ATOM 673 C C . SER A 1 81 ? 17.346 -1.706 10.526 1.00 85.19 81 SER A C 1
ATOM 675 O O . SER A 1 81 ? 18.078 -2.632 10.154 1.00 85.19 81 SER A O 1
ATOM 677 N N . SER A 1 82 ? 17.649 -0.432 10.274 1.00 81.56 82 SER A N 1
ATOM 678 C CA . SER A 1 82 ? 18.936 -0.040 9.696 1.00 81.56 82 SER A CA 1
ATOM 679 C C . SER A 1 82 ? 20.076 -0.365 10.673 1.00 81.56 82 SER A C 1
ATOM 681 O O . SER A 1 82 ? 19.913 -0.157 11.877 1.00 81.56 82 SER A O 1
ATOM 683 N N . PRO A 1 83 ? 21.237 -0.847 10.193 1.00 78.19 83 PRO A N 1
ATOM 684 C CA . PRO A 1 83 ? 22.421 -0.988 11.033 1.00 78.19 83 PRO A CA 1
ATOM 685 C C . PRO A 1 83 ? 22.823 0.361 11.656 1.00 78.19 83 PRO A C 1
ATOM 687 O O . PRO A 1 83 ? 22.574 1.398 11.036 1.00 78.19 83 PRO A O 1
ATOM 690 N N . PRO A 1 84 ? 23.469 0.372 12.837 1.00 74.62 84 PRO A N 1
ATOM 691 C CA . PRO A 1 84 ? 23.985 1.605 13.423 1.00 74.62 84 PRO A CA 1
ATOM 692 C C . PRO A 1 84 ? 24.991 2.272 12.477 1.00 74.62 84 PRO A C 1
ATOM 694 O O . PRO A 1 84 ? 25.792 1.589 11.829 1.00 74.62 84 PRO A O 1
ATOM 697 N N . ASP A 1 85 ? 24.960 3.606 12.411 1.00 67.06 85 ASP A N 1
ATOM 698 C CA . ASP A 1 85 ? 25.927 4.369 11.626 1.00 67.06 85 ASP A CA 1
ATOM 699 C C . ASP A 1 85 ? 27.346 4.050 12.103 1.00 67.06 85 ASP A C 1
ATOM 701 O O . ASP A 1 85 ? 27.651 4.028 13.295 1.00 67.06 85 ASP A O 1
ATOM 705 N N . SER A 1 86 ? 28.236 3.813 11.144 1.00 57.47 86 SER A N 1
ATOM 706 C CA . SER A 1 86 ? 29.612 3.335 11.314 1.00 57.47 86 SER A CA 1
ATOM 707 C C . SER A 1 86 ? 30.570 4.285 12.065 1.00 57.47 86 SER A C 1
ATOM 709 O O . SER A 1 86 ? 31.788 4.173 11.929 1.00 57.47 86 SER A O 1
ATOM 711 N N . ALA A 1 87 ? 30.060 5.229 12.851 1.00 48.12 87 ALA A N 1
ATOM 712 C CA . ALA A 1 87 ? 30.849 6.085 13.731 1.00 48.12 87 ALA A CA 1
ATOM 713 C C . ALA A 1 87 ? 31.263 5.386 15.044 1.00 48.12 87 ALA A C 1
ATOM 715 O O . ALA A 1 87 ? 32.168 5.865 15.718 1.00 48.12 87 ALA A O 1
ATOM 716 N N . SER A 1 88 ? 30.672 4.237 15.386 1.00 47.03 88 SER A N 1
ATOM 717 C CA . SER A 1 88 ? 30.978 3.468 16.606 1.00 47.03 88 SER A CA 1
ATOM 718 C C . SER A 1 88 ? 32.066 2.396 16.442 1.00 47.03 88 SER A C 1
ATOM 720 O O . SER A 1 88 ? 32.332 1.637 17.367 1.00 47.03 88 SER A O 1
ATOM 722 N N . PHE A 1 89 ? 32.753 2.330 15.294 1.00 49.94 89 PHE A N 1
ATOM 723 C CA . PHE A 1 89 ? 33.779 1.306 15.023 1.00 49.94 89 PHE A CA 1
ATOM 724 C C . PHE A 1 89 ? 35.061 1.413 15.871 1.00 49.94 89 PHE A C 1
ATOM 726 O O . PHE A 1 89 ? 35.976 0.617 15.658 1.00 49.94 89 PHE A O 1
ATOM 733 N N . LEU A 1 90 ? 35.169 2.379 16.790 1.00 52.06 90 LEU A N 1
ATOM 734 C CA . LEU A 1 90 ? 36.395 2.586 17.566 1.00 52.06 90 LEU A CA 1
ATOM 735 C C . LEU A 1 90 ? 36.263 2.496 19.081 1.00 52.06 90 LEU A C 1
ATOM 737 O O . LEU A 1 90 ? 37.306 2.419 19.718 1.00 52.06 90 LEU A O 1
ATOM 741 N N . ASP A 1 91 ? 35.072 2.450 19.667 1.00 45.06 91 ASP A N 1
ATOM 742 C CA . ASP A 1 91 ? 34.984 2.366 21.126 1.00 45.06 91 ASP A CA 1
ATOM 743 C C . ASP A 1 91 ? 33.577 1.936 21.546 1.00 45.06 91 ASP A C 1
ATOM 745 O O . ASP A 1 91 ? 32.683 2.767 21.626 1.00 45.06 91 ASP A O 1
ATOM 749 N N . ASP A 1 92 ? 33.343 0.630 21.681 1.00 40.47 92 ASP A N 1
ATOM 750 C CA . ASP A 1 92 ? 32.710 0.086 22.887 1.00 40.47 92 ASP A CA 1
ATOM 751 C C . ASP A 1 92 ? 32.638 -1.445 22.806 1.00 40.47 92 ASP A C 1
ATOM 753 O O . ASP A 1 92 ? 31.972 -2.034 21.949 1.00 40.47 92 ASP A O 1
ATOM 757 N N . GLN A 1 93 ? 33.286 -2.117 23.750 1.00 46.34 93 GLN A N 1
ATOM 758 C CA . GLN A 1 93 ? 33.295 -3.575 23.883 1.00 46.34 93 GLN A CA 1
ATOM 759 C C . GLN A 1 93 ? 31.986 -4.114 24.509 1.00 46.34 93 GLN A C 1
ATOM 761 O O . GLN A 1 93 ? 31.941 -5.248 24.988 1.00 46.34 93 GLN A O 1
ATOM 766 N N . HIS A 1 94 ? 30.902 -3.325 24.488 1.00 45.97 94 HIS A N 1
ATOM 767 C CA . HIS A 1 94 ? 29.643 -3.628 25.176 1.00 45.97 94 HIS A CA 1
ATOM 768 C C . HIS A 1 94 ? 28.369 -3.602 24.312 1.00 45.97 94 HIS A C 1
ATOM 770 O O . HIS A 1 94 ? 27.328 -4.057 24.785 1.00 45.97 94 HIS A O 1
ATOM 776 N N . PHE A 1 95 ? 28.424 -3.218 23.032 1.00 46.22 95 PHE A N 1
ATOM 777 C CA . PHE A 1 95 ? 27.274 -3.336 22.117 1.00 46.22 95 PHE A CA 1
ATOM 778 C C . PHE A 1 95 ? 27.335 -4.609 21.267 1.00 46.22 95 PHE A C 1
ATOM 780 O O . PHE A 1 95 ? 27.369 -4.579 20.038 1.00 46.22 95 PHE A O 1
ATOM 787 N N . VAL A 1 96 ? 27.298 -5.772 21.919 1.00 48.94 96 VAL A N 1
ATOM 788 C CA . VAL A 1 96 ? 26.924 -7.018 21.234 1.00 48.94 96 VAL A CA 1
ATOM 789 C C . VAL A 1 96 ? 25.408 -7.042 21.054 1.00 48.94 96 VAL A C 1
ATOM 791 O O . VAL A 1 96 ? 24.688 -7.754 21.754 1.00 48.94 96 VAL A O 1
ATOM 794 N N . SER A 1 97 ? 24.896 -6.255 20.104 1.00 60.94 97 SER A N 1
ATOM 795 C CA . SER A 1 97 ? 23.564 -6.507 19.554 1.00 60.94 97 SER A CA 1
ATOM 796 C C . SER A 1 97 ? 23.522 -7.980 19.151 1.00 60.94 97 SER A C 1
ATOM 798 O O . SER A 1 97 ? 24.351 -8.428 18.355 1.00 60.94 97 SER A O 1
ATOM 800 N N . ARG A 1 98 ? 22.621 -8.763 19.758 1.00 67.19 98 ARG A N 1
ATOM 801 C CA . ARG A 1 98 ? 22.521 -10.197 19.472 1.00 67.19 98 ARG A CA 1
ATOM 802 C C . ARG A 1 98 ? 22.253 -10.370 17.981 1.00 67.19 98 ARG A C 1
ATOM 804 O O . ARG A 1 98 ? 21.179 -10.041 17.489 1.00 67.19 98 ARG A O 1
ATOM 811 N N . VAL A 1 99 ? 23.253 -10.870 17.265 1.00 76.69 99 VAL A N 1
ATOM 812 C CA . VAL A 1 99 ? 23.130 -11.213 15.852 1.00 76.69 99 VAL A CA 1
ATOM 813 C C . VAL A 1 99 ? 22.056 -12.290 15.718 1.00 76.69 99 VAL A C 1
ATOM 815 O O . VAL A 1 99 ? 22.058 -13.266 16.468 1.00 76.69 99 VAL A O 1
ATOM 818 N N . HIS A 1 100 ? 21.144 -12.122 14.757 1.00 81.44 100 HIS A N 1
ATOM 819 C CA . HIS A 1 100 ? 20.128 -13.132 14.464 1.00 81.44 100 HIS A CA 1
ATOM 820 C C . HIS A 1 100 ? 20.803 -14.488 14.165 1.00 81.44 100 HIS A C 1
ATOM 822 O O . HIS A 1 100 ? 21.701 -14.510 13.318 1.00 81.44 100 HIS A O 1
ATOM 828 N N . PRO A 1 101 ? 20.399 -15.611 14.795 1.00 86.38 101 PRO A N 1
ATOM 829 C CA . PRO A 1 101 ? 21.094 -16.898 14.673 1.00 86.38 101 PRO A CA 1
ATOM 830 C C . PRO A 1 101 ? 21.341 -17.345 13.225 1.00 86.38 101 PRO A C 1
ATOM 832 O O . PRO A 1 101 ? 22.432 -17.802 12.891 1.00 86.38 101 PRO A O 1
ATOM 835 N N . GLU A 1 102 ? 20.376 -17.118 12.331 1.00 88.12 102 GLU A N 1
ATOM 836 C CA . GLU A 1 102 ? 20.493 -17.473 10.906 1.00 88.12 102 GLU A CA 1
ATOM 837 C C . GLU A 1 102 ? 21.489 -16.604 10.118 1.00 88.12 102 GLU A C 1
ATOM 839 O O . GLU A 1 102 ? 21.909 -16.975 9.024 1.00 88.12 102 GLU A O 1
ATOM 844 N N . ARG A 1 103 ? 21.907 -15.449 10.655 1.00 82.94 103 ARG A N 1
ATOM 845 C CA . ARG A 1 103 ? 22.905 -14.571 10.020 1.00 82.94 103 ARG A CA 1
ATOM 846 C C . ARG A 1 103 ? 24.343 -14.937 10.391 1.00 82.94 103 ARG A C 1
ATOM 848 O O . ARG A 1 103 ? 25.264 -14.544 9.676 1.00 82.94 103 ARG A O 1
ATOM 855 N N . VAL A 1 104 ? 24.552 -15.708 11.461 1.00 80.06 104 VAL A N 1
ATOM 856 C CA . VAL A 1 104 ? 25.889 -16.054 11.980 1.00 80.06 104 VAL A CA 1
ATOM 857 C C . VAL A 1 104 ? 26.773 -16.766 10.940 1.00 80.06 104 VAL A C 1
ATOM 859 O O . VAL A 1 104 ? 27.918 -16.337 10.775 1.00 80.06 104 VAL A O 1
ATOM 862 N N . PRO A 1 105 ? 26.294 -17.775 10.177 1.00 79.56 105 PRO A N 1
ATOM 863 C CA . PRO A 1 105 ? 27.137 -18.461 9.192 1.00 79.56 105 PRO A CA 1
ATOM 864 C C . PRO A 1 105 ? 27.665 -17.535 8.087 1.00 79.56 105 PRO A C 1
ATOM 866 O O . PRO A 1 105 ? 28.820 -17.652 7.682 1.00 79.56 105 PRO A O 1
ATOM 869 N N . PHE A 1 106 ? 26.847 -16.582 7.627 1.00 73.50 106 PHE A N 1
ATOM 870 C CA . PHE A 1 106 ? 27.230 -15.636 6.575 1.00 73.50 106 PHE A CA 1
ATOM 871 C C . PHE A 1 106 ? 28.266 -14.616 7.060 1.00 73.50 106 PHE A C 1
ATOM 873 O O . PHE A 1 106 ? 29.196 -14.295 6.323 1.00 73.50 106 PHE A O 1
ATOM 880 N N . LEU A 1 107 ? 28.149 -14.143 8.305 1.00 69.44 107 LEU A N 1
ATOM 881 C CA . LEU A 1 107 ? 29.092 -13.175 8.876 1.00 69.44 107 LEU A CA 1
ATOM 882 C C . LEU A 1 107 ? 30.480 -13.778 9.107 1.00 69.44 107 LEU A C 1
ATOM 884 O O . LEU A 1 107 ? 31.486 -13.136 8.805 1.00 69.44 107 LEU A O 1
ATOM 888 N N . LEU A 1 108 ? 30.547 -15.023 9.590 1.00 71.06 108 LEU A N 1
ATOM 889 C CA . LEU A 1 108 ? 31.818 -15.725 9.794 1.00 71.06 108 LEU A CA 1
ATOM 890 C C . LEU A 1 108 ? 32.570 -15.952 8.474 1.00 71.06 108 LEU A C 1
ATOM 892 O O . LEU A 1 108 ? 33.798 -15.904 8.452 1.00 71.06 108 LEU A O 1
ATOM 896 N N . ALA A 1 109 ? 31.847 -16.138 7.367 1.00 64.88 109 ALA A N 1
ATOM 897 C CA . ALA A 1 109 ? 32.440 -16.269 6.037 1.00 64.88 109 ALA A CA 1
ATOM 898 C C . ALA A 1 109 ? 32.975 -14.934 5.468 1.00 64.88 109 ALA A C 1
ATOM 900 O O . ALA A 1 109 ? 33.837 -14.942 4.589 1.00 64.88 109 ALA A O 1
ATOM 901 N N . GLU A 1 110 ? 32.477 -13.784 5.941 1.00 59.06 110 GLU A N 1
ATOM 902 C CA . GLU A 1 110 ? 32.787 -12.458 5.384 1.00 59.06 110 GLU A CA 1
ATOM 903 C C . GLU A 1 110 ? 33.884 -11.690 6.157 1.00 59.06 110 GLU A C 1
ATOM 905 O O . GLU A 1 110 ? 34.470 -10.756 5.607 1.00 59.06 110 GLU A O 1
ATOM 910 N N . ALA A 1 111 ? 34.214 -12.101 7.389 1.00 52.50 111 ALA A N 1
ATOM 911 C CA . ALA A 1 111 ? 35.081 -11.391 8.343 1.00 52.50 111 ALA A CA 1
ATOM 912 C C . ALA A 1 111 ? 36.602 -11.373 8.039 1.00 52.50 111 ALA A C 1
ATOM 914 O O . ALA A 1 111 ? 37.388 -10.904 8.863 1.00 52.50 111 ALA A O 1
ATOM 915 N N . ALA A 1 112 ? 37.056 -11.844 6.873 1.00 45.53 112 ALA A N 1
ATOM 916 C CA . ALA A 1 112 ? 38.458 -11.683 6.477 1.00 45.53 112 ALA A CA 1
ATOM 917 C C . ALA A 1 112 ? 38.747 -10.201 6.122 1.00 45.53 112 ALA A C 1
ATOM 919 O O . ALA A 1 112 ? 38.039 -9.638 5.278 1.00 45.53 112 ALA A O 1
ATOM 920 N N . PRO A 1 113 ? 39.764 -9.548 6.722 1.00 44.12 113 PRO A N 1
ATOM 921 C CA . PRO A 1 113 ? 39.999 -8.115 6.559 1.00 44.12 113 PRO A CA 1
ATOM 922 C C . PRO A 1 113 ? 40.414 -7.800 5.117 1.00 44.12 113 PRO A C 1
ATOM 924 O O . PRO A 1 113 ? 41.313 -8.438 4.569 1.00 44.12 113 PRO A O 1
ATOM 927 N N . ARG A 1 114 ? 39.771 -6.807 4.488 1.00 54.72 114 ARG A N 1
ATOM 928 C CA . ARG A 1 114 ? 40.113 -6.346 3.130 1.00 54.72 114 ARG A CA 1
ATOM 929 C C . ARG A 1 114 ? 40.482 -4.857 3.140 1.00 54.72 114 ARG A C 1
ATOM 931 O O . ARG A 1 114 ? 39.808 -4.080 3.819 1.00 54.72 114 ARG A O 1
ATOM 938 N N . PRO A 1 115 ? 41.531 -4.440 2.407 1.00 42.81 115 PRO A N 1
ATOM 939 C CA . PRO A 1 115 ? 41.915 -3.037 2.291 1.00 42.81 115 PRO A CA 1
ATOM 940 C C . PRO A 1 115 ? 40.839 -2.219 1.555 1.00 42.81 115 PRO A C 1
ATOM 942 O O . PRO A 1 115 ? 40.165 -2.711 0.653 1.00 42.81 115 PRO A O 1
ATOM 945 N N . ARG A 1 116 ? 40.672 -0.963 1.988 1.00 44.81 116 ARG A N 1
ATOM 946 C CA . ARG A 1 116 ? 39.666 0.011 1.530 1.00 44.81 116 ARG A CA 1
ATOM 947 C C . ARG A 1 116 ? 39.671 0.196 -0.000 1.00 44.81 116 ARG A C 1
ATOM 949 O O . ARG A 1 116 ? 40.723 0.419 -0.592 1.00 44.81 116 ARG A O 1
ATOM 956 N N . HIS A 1 117 ? 38.482 0.159 -0.608 1.00 43.00 117 HIS A N 1
ATOM 957 C CA . HIS A 1 117 ? 38.241 0.382 -2.040 1.00 43.00 117 HIS A CA 1
ATOM 958 C C . HIS A 1 117 ? 38.500 1.839 -2.461 1.00 43.00 117 HIS A C 1
ATOM 960 O O . HIS A 1 117 ? 37.943 2.766 -1.873 1.00 43.00 117 HIS A O 1
ATOM 966 N N . THR A 1 118 ? 39.269 2.030 -3.535 1.00 45.53 118 THR A N 1
ATOM 967 C CA . THR A 1 118 ? 39.262 3.242 -4.370 1.00 45.53 118 THR A CA 1
ATOM 968 C C . THR A 1 118 ? 38.244 3.084 -5.509 1.00 45.53 118 THR A C 1
ATOM 970 O O . THR A 1 118 ? 37.849 1.974 -5.860 1.00 45.53 118 THR A O 1
ATOM 973 N N . LEU A 1 119 ? 37.790 4.207 -6.072 1.00 46.78 119 LEU A N 1
ATOM 974 C CA . LEU A 1 119 ? 36.678 4.380 -7.030 1.00 46.78 119 LEU A CA 1
ATOM 975 C C . LEU A 1 119 ? 36.799 3.611 -8.376 1.00 46.78 119 LEU A C 1
ATOM 977 O O . LEU A 1 119 ? 35.963 3.783 -9.258 1.00 46.78 119 LEU A O 1
ATOM 981 N N . ASP A 1 120 ? 37.816 2.772 -8.564 1.00 46.38 120 ASP A N 1
ATOM 982 C CA . ASP A 1 120 ? 38.257 2.273 -9.877 1.00 46.38 120 ASP A CA 1
ATOM 983 C C . ASP A 1 120 ? 37.543 0.984 -10.353 1.00 46.38 120 ASP A C 1
ATOM 985 O O . ASP A 1 120 ? 37.854 0.413 -11.396 1.00 46.38 120 ASP A O 1
ATOM 989 N N . GLU A 1 121 ? 36.550 0.496 -9.602 1.00 50.34 121 GLU A N 1
ATOM 990 C CA . GLU A 1 121 ? 35.937 -0.825 -9.825 1.00 50.34 121 GLU A CA 1
ATOM 991 C C . GLU A 1 121 ? 34.691 -0.834 -10.733 1.00 50.34 121 GLU A C 1
ATOM 993 O O . GLU A 1 121 ? 34.017 -1.853 -10.875 1.00 50.34 121 GLU A O 1
ATOM 998 N N . LEU A 1 122 ? 34.373 0.285 -11.391 1.00 51.62 122 LEU A N 1
ATOM 999 C CA . LEU A 1 122 ? 33.240 0.378 -12.326 1.00 51.62 122 LEU A CA 1
ATOM 1000 C C . LEU A 1 122 ? 33.563 -0.118 -13.749 1.00 51.62 122 LEU A C 1
ATOM 1002 O O . LEU A 1 122 ? 32.720 0.004 -14.637 1.00 51.62 122 LEU A O 1
ATOM 1006 N N . ASN A 1 123 ? 34.750 -0.688 -13.989 1.00 47.97 123 ASN A N 1
ATOM 1007 C CA . ASN A 1 123 ? 35.125 -1.224 -15.296 1.00 47.97 123 ASN A CA 1
ATOM 1008 C C . ASN A 1 123 ? 34.811 -2.737 -15.407 1.00 47.97 123 ASN A C 1
ATOM 1010 O O . ASN A 1 123 ? 35.490 -3.549 -14.772 1.00 47.97 123 ASN A O 1
ATOM 1014 N N . PRO A 1 124 ? 33.847 -3.161 -16.250 1.00 50.47 124 PRO A N 1
ATOM 1015 C CA . PRO A 1 124 ? 33.476 -4.571 -16.399 1.00 50.47 124 PRO A CA 1
ATOM 1016 C C . PRO A 1 124 ? 34.560 -5.456 -17.045 1.00 50.47 124 PRO A C 1
ATOM 1018 O O . PRO A 1 124 ? 34.386 -6.671 -17.102 1.00 50.47 124 PRO A O 1
ATOM 1021 N N . GLN A 1 125 ? 35.688 -4.907 -17.517 1.00 47.44 125 GLN A N 1
ATOM 1022 C CA . GLN A 1 125 ? 36.695 -5.694 -18.246 1.00 47.44 125 GLN A CA 1
ATOM 1023 C C . GLN A 1 125 ? 37.814 -6.329 -17.411 1.00 47.44 125 GLN A C 1
ATOM 1025 O O . GLN A 1 125 ? 38.600 -7.103 -17.960 1.00 47.44 125 GLN A O 1
ATOM 1030 N N . LYS A 1 126 ? 37.926 -6.074 -16.104 1.00 50.31 126 LYS A N 1
ATOM 1031 C CA . LYS A 1 126 ? 38.979 -6.711 -15.296 1.00 50.31 126 LYS A CA 1
ATOM 1032 C C . LYS A 1 126 ? 38.513 -6.966 -13.882 1.00 50.31 126 LYS A C 1
ATOM 1034 O O . LYS A 1 126 ? 38.495 -6.052 -13.076 1.00 50.31 126 LYS A O 1
ATOM 1039 N N . SER A 1 127 ? 38.222 -8.219 -13.548 1.00 44.03 127 SER A N 1
ATOM 1040 C CA . SER A 1 127 ? 38.338 -8.665 -12.157 1.00 44.03 127 SER A CA 1
ATOM 1041 C C . SER A 1 127 ? 38.259 -10.194 -12.053 1.00 44.03 127 SER A C 1
ATOM 1043 O O . SER A 1 127 ? 37.191 -10.797 -11.982 1.00 44.03 127 SER A O 1
ATOM 1045 N N . LYS A 1 128 ? 39.439 -10.822 -12.026 1.00 46.69 128 LYS A N 1
ATOM 1046 C CA . LYS A 1 128 ? 39.661 -12.220 -11.636 1.00 46.69 128 LYS A CA 1
ATOM 1047 C C . LYS A 1 128 ? 39.907 -12.262 -10.124 1.00 46.69 128 LYS A C 1
ATOM 1049 O O . LYS A 1 128 ? 41.054 -12.231 -9.706 1.00 46.69 128 LYS A O 1
ATOM 1054 N N . HIS A 1 129 ? 38.860 -12.309 -9.304 1.00 46.62 129 HIS A N 1
ATOM 1055 C CA . HIS A 1 129 ? 39.009 -12.633 -7.878 1.00 46.62 129 HIS A CA 1
ATOM 1056 C C . HIS A 1 129 ? 37.845 -13.519 -7.414 1.00 46.62 129 HIS A C 1
ATOM 1058 O O . HIS A 1 129 ? 36.696 -13.084 -7.547 1.00 46.62 129 HIS A O 1
ATOM 1064 N N . PRO A 1 130 ? 38.126 -14.730 -6.884 1.00 45.06 130 PRO A N 1
ATOM 1065 C CA . PRO A 1 130 ? 37.144 -15.609 -6.273 1.00 45.06 130 PRO A CA 1
ATOM 1066 C C . PRO A 1 130 ? 37.002 -15.220 -4.799 1.00 45.06 130 PRO A C 1
ATOM 1068 O O . PRO A 1 130 ? 37.700 -15.705 -3.918 1.00 45.06 130 PRO A O 1
ATOM 1071 N N . GLY A 1 131 ? 36.116 -14.276 -4.541 1.00 52.12 131 GLY A N 1
ATOM 1072 C CA . GLY A 1 131 ? 35.627 -13.950 -3.211 1.00 52.12 131 GLY A CA 1
ATOM 1073 C C . GLY A 1 131 ? 34.221 -13.428 -3.410 1.00 52.12 131 GLY A C 1
ATOM 1074 O O . GLY A 1 131 ? 34.000 -12.685 -4.368 1.00 52.12 131 GLY A O 1
ATOM 1075 N N . VAL A 1 132 ? 33.268 -13.861 -2.582 1.00 50.81 132 VAL A N 1
ATOM 1076 C CA . VAL A 1 132 ? 31.866 -13.440 -2.692 1.00 50.81 132 VAL A CA 1
ATOM 1077 C C . VAL A 1 132 ? 31.845 -11.913 -2.738 1.00 50.81 132 VAL A C 1
ATOM 1079 O O . VAL A 1 132 ? 32.214 -11.237 -1.774 1.00 50.81 132 VAL A O 1
ATOM 1082 N N . ARG A 1 133 ? 31.540 -11.366 -3.915 1.00 62.00 133 ARG A N 1
ATOM 1083 C CA . ARG A 1 133 ? 31.388 -9.929 -4.100 1.00 62.00 133 ARG A CA 1
ATOM 1084 C C . ARG A 1 133 ? 29.989 -9.585 -3.661 1.00 62.00 133 ARG A C 1
ATOM 1086 O O . ARG A 1 133 ? 29.040 -10.243 -4.083 1.00 62.00 133 ARG A O 1
ATOM 1093 N N . ARG A 1 134 ? 29.858 -8.542 -2.847 1.00 68.75 134 ARG A N 1
ATOM 1094 C CA . ARG A 1 134 ? 28.545 -7.966 -2.580 1.00 68.75 134 ARG A CA 1
ATOM 1095 C C . ARG A 1 134 ? 27.969 -7.507 -3.909 1.00 68.75 134 ARG A C 1
ATOM 1097 O O . ARG A 1 134 ? 28.577 -6.696 -4.608 1.00 68.75 134 ARG A O 1
ATOM 1104 N N . ALA A 1 135 ? 26.822 -8.066 -4.269 1.00 84.56 135 ALA A N 1
ATOM 1105 C CA . ALA A 1 135 ? 26.097 -7.612 -5.436 1.00 84.56 135 ALA A CA 1
ATOM 1106 C C . ALA A 1 135 ? 25.665 -6.161 -5.191 1.00 84.56 135 ALA A C 1
ATOM 1108 O O . ALA A 1 135 ? 24.968 -5.862 -4.220 1.00 84.56 135 ALA A O 1
ATOM 1109 N N . LYS A 1 136 ? 26.105 -5.251 -6.060 1.00 87.56 136 LYS A N 1
ATOM 1110 C CA . LYS A 1 136 ? 25.643 -3.865 -6.054 1.00 87.56 136 LYS A CA 1
ATOM 1111 C C . LYS A 1 136 ? 24.468 -3.748 -7.013 1.00 87.56 136 LYS A C 1
ATOM 1113 O O . LYS A 1 136 ? 24.650 -3.801 -8.226 1.00 87.56 136 LYS A O 1
ATOM 1118 N N . TRP A 1 137 ? 23.275 -3.580 -6.458 1.00 91.12 137 TRP A N 1
ATOM 1119 C CA . TRP A 1 137 ? 22.058 -3.380 -7.237 1.00 91.12 137 TRP A CA 1
ATOM 1120 C C . TRP A 1 137 ? 22.079 -2.025 -7.959 1.00 91.12 137 TRP A C 1
ATOM 1122 O O . TRP A 1 137 ? 22.551 -1.021 -7.420 1.00 91.12 137 TRP A O 1
ATOM 1132 N N . HIS A 1 138 ? 21.552 -1.995 -9.183 1.00 93.25 138 HIS A N 1
ATOM 1133 C CA . HIS A 1 138 ? 21.344 -0.780 -9.968 1.00 93.25 138 HIS A CA 1
ATOM 1134 C C . HIS A 1 138 ? 19.924 -0.756 -10.539 1.00 93.25 138 HIS A C 1
ATOM 1136 O O . HIS A 1 138 ? 19.395 -1.782 -10.959 1.00 93.25 138 HIS A O 1
ATOM 1142 N N . LEU A 1 139 ? 19.308 0.428 -10.557 1.00 94.19 139 LEU A N 1
ATOM 1143 C CA . LEU A 1 139 ? 17.980 0.624 -11.134 1.00 94.19 139 LEU A CA 1
ATOM 1144 C C . LEU A 1 139 ? 18.048 0.530 -12.665 1.00 94.19 139 LEU A C 1
ATOM 1146 O O . LEU A 1 139 ? 18.743 1.329 -13.296 1.00 94.19 139 LEU A O 1
ATOM 1150 N N . GLY A 1 140 ? 17.308 -0.423 -13.238 1.00 94.75 140 GLY A N 1
ATOM 1151 C CA . GLY A 1 140 ? 17.205 -0.628 -14.683 1.00 94.75 140 GLY A CA 1
ATOM 1152 C C . GLY A 1 140 ? 18.549 -0.886 -15.374 1.00 94.75 140 GLY A C 1
ATOM 1153 O O . GLY A 1 140 ? 19.502 -1.395 -14.775 1.00 94.75 140 GLY A O 1
ATOM 1154 N N . ILE A 1 141 ? 18.613 -0.513 -16.654 1.00 93.50 141 ILE A N 1
ATOM 1155 C CA . ILE A 1 141 ? 19.823 -0.547 -17.487 1.00 93.50 141 ILE A CA 1
ATOM 1156 C C . ILE A 1 141 ? 20.278 0.880 -17.824 1.00 93.50 141 ILE A C 1
ATOM 1158 O O . ILE A 1 141 ? 19.463 1.798 -17.892 1.00 93.50 141 ILE A O 1
ATOM 1162 N N . ARG A 1 142 ? 21.584 1.078 -18.039 1.00 94.69 142 ARG A N 1
ATOM 1163 C CA . ARG A 1 142 ? 22.179 2.384 -18.379 1.00 94.69 142 ARG A CA 1
ATOM 1164 C C . ARG A 1 142 ? 22.858 2.308 -19.742 1.00 94.69 142 ARG A C 1
ATOM 1166 O O . ARG A 1 142 ? 23.580 1.353 -20.008 1.00 94.69 142 ARG A O 1
ATOM 1173 N N . SER A 1 143 ? 22.666 3.330 -20.571 1.00 94.25 143 SER A N 1
ATOM 1174 C CA . SER A 1 143 ? 23.341 3.480 -21.864 1.00 94.25 143 SER A CA 1
ATOM 1175 C C . SER A 1 143 ? 23.915 4.889 -21.995 1.00 94.25 143 SER A C 1
ATOM 1177 O O . SER A 1 143 ? 23.297 5.851 -21.550 1.00 94.25 143 SER A O 1
ATOM 1179 N N . GLN A 1 144 ? 25.101 4.998 -22.598 1.00 95.94 144 GLN A N 1
ATOM 1180 C CA . GLN A 1 144 ? 25.753 6.274 -22.931 1.00 95.94 144 GLN A CA 1
ATOM 1181 C C . GLN A 1 144 ? 25.416 6.762 -24.355 1.00 95.94 144 GLN A C 1
ATOM 1183 O O . GLN A 1 144 ? 25.951 7.773 -24.803 1.00 95.94 144 GLN A O 1
ATOM 1188 N N . SER A 1 145 ? 24.559 6.038 -25.084 1.00 96.19 145 SER A N 1
ATOM 1189 C CA . SER A 1 145 ? 24.129 6.417 -26.439 1.00 96.19 145 SER A CA 1
ATOM 1190 C C . SER A 1 145 ? 23.197 7.633 -26.421 1.00 96.19 145 SER A C 1
ATOM 1192 O O . SER A 1 145 ? 22.691 8.033 -25.371 1.00 96.19 145 SER A O 1
ATOM 1194 N N . ARG A 1 146 ? 22.943 8.235 -27.590 1.00 96.31 146 ARG A N 1
ATOM 1195 C CA . ARG A 1 146 ? 22.018 9.372 -27.674 1.00 96.31 146 ARG A CA 1
ATOM 1196 C C . ARG A 1 146 ? 20.594 8.911 -27.328 1.00 96.31 146 ARG A C 1
ATOM 1198 O O . ARG A 1 146 ? 20.215 7.813 -27.735 1.00 96.31 146 ARG A O 1
ATOM 1205 N N . PRO A 1 147 ? 19.777 9.739 -26.649 1.00 94.81 147 PRO A N 1
ATOM 1206 C CA . PRO A 1 147 ? 18.420 9.355 -26.250 1.00 94.81 147 PRO A CA 1
ATOM 1207 C C . PRO A 1 147 ? 17.561 8.812 -27.401 1.00 94.81 147 PRO A C 1
ATOM 1209 O O . PRO A 1 147 ? 16.889 7.799 -27.239 1.00 94.81 147 PRO A O 1
ATOM 1212 N N . ASN A 1 148 ? 17.645 9.431 -28.583 1.00 94.06 148 ASN A N 1
ATOM 1213 C CA . ASN A 1 148 ? 16.896 8.994 -29.764 1.00 94.06 148 ASN A CA 1
ATOM 1214 C C . ASN A 1 148 ? 17.319 7.597 -30.245 1.00 94.06 148 ASN A C 1
ATOM 1216 O O . ASN A 1 148 ? 16.460 6.794 -30.599 1.00 94.06 148 ASN A O 1
ATOM 1220 N N . ASP A 1 149 ? 18.620 7.295 -30.213 1.00 96.31 149 ASP A N 1
ATOM 1221 C CA . ASP A 1 149 ? 19.155 5.996 -30.636 1.00 96.31 149 ASP A CA 1
ATOM 1222 C C . ASP A 1 149 ? 18.715 4.896 -29.661 1.00 96.31 149 ASP A C 1
ATOM 1224 O O . ASP A 1 149 ? 18.309 3.813 -30.076 1.00 96.31 149 ASP A O 1
ATOM 1228 N N . ILE A 1 150 ? 18.717 5.201 -28.357 1.00 95.25 150 ILE A N 1
ATOM 1229 C CA . ILE A 1 150 ? 18.225 4.290 -27.315 1.00 95.25 150 ILE A CA 1
ATOM 1230 C C . ILE A 1 150 ? 16.746 3.974 -27.550 1.00 95.25 150 ILE A C 1
ATOM 1232 O O . ILE A 1 150 ? 16.364 2.807 -27.574 1.00 95.25 150 ILE A O 1
ATOM 1236 N N . MET A 1 151 ? 15.913 4.997 -27.756 1.00 95.62 151 MET A N 1
ATOM 1237 C CA . MET A 1 151 ? 14.478 4.806 -27.979 1.00 95.62 151 MET A CA 1
ATOM 1238 C C . MET A 1 151 ? 14.192 4.018 -29.263 1.00 95.62 151 MET A C 1
ATOM 1240 O O . MET A 1 151 ? 13.312 3.158 -29.264 1.00 95.62 151 MET A O 1
ATOM 1244 N N . ALA A 1 152 ? 14.955 4.253 -30.334 1.00 94.56 152 ALA A N 1
ATOM 1245 C CA . ALA A 1 152 ? 14.839 3.493 -31.575 1.00 94.56 152 ALA A CA 1
ATOM 1246 C C . ALA A 1 152 ? 15.160 2.004 -31.369 1.00 94.56 152 ALA A C 1
ATOM 1248 O O . ALA A 1 152 ? 14.403 1.143 -31.822 1.00 94.56 152 ALA A O 1
ATOM 1249 N N . GLU A 1 153 ? 16.231 1.695 -30.635 1.00 95.94 153 GLU A N 1
ATOM 1250 C CA . GLU A 1 153 ? 16.614 0.318 -30.315 1.00 95.94 153 GLU A CA 1
ATOM 125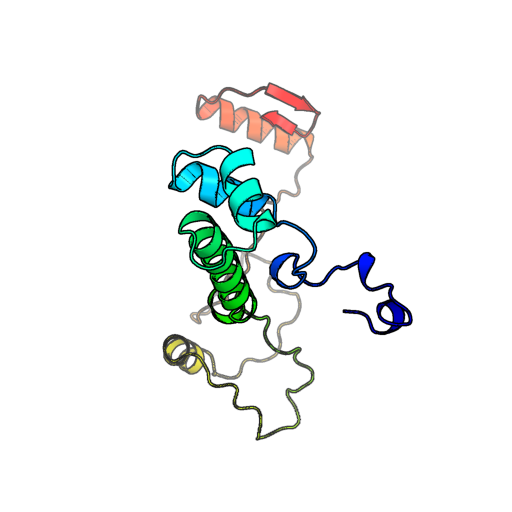1 C C . GLU A 1 153 ? 15.586 -0.379 -29.417 1.00 95.94 153 GLU A C 1
ATOM 1253 O O . GLU A 1 153 ? 15.257 -1.544 -29.651 1.00 95.94 153 GLU A O 1
ATOM 1258 N N . VAL A 1 154 ? 15.010 0.334 -28.443 1.00 95.00 154 VAL A N 1
ATOM 1259 C CA . VAL A 1 154 ? 13.925 -0.198 -27.603 1.00 95.00 154 VAL A CA 1
ATOM 1260 C C . VAL A 1 154 ? 12.692 -0.519 -28.455 1.00 95.00 154 VAL A C 1
ATOM 1262 O O . VAL A 1 154 ? 12.176 -1.632 -28.373 1.00 95.00 154 VAL A O 1
ATOM 1265 N N . CYS A 1 155 ? 12.255 0.389 -29.335 1.00 94.00 155 CYS A N 1
ATOM 1266 C CA . CYS A 1 155 ? 11.155 0.135 -30.275 1.00 94.00 155 CYS A CA 1
ATOM 1267 C C . CYS A 1 155 ? 11.436 -1.064 -31.189 1.00 94.00 155 CYS A C 1
ATOM 1269 O O . CYS A 1 155 ? 10.559 -1.899 -31.418 1.00 94.00 155 CYS A O 1
ATOM 1271 N N . ARG A 1 156 ? 12.666 -1.174 -31.704 1.00 96.75 156 ARG A N 1
ATOM 1272 C CA . ARG A 1 156 ? 13.092 -2.297 -32.547 1.00 96.75 156 ARG A CA 1
ATOM 1273 C C . ARG A 1 156 ? 12.991 -3.623 -31.793 1.00 96.75 156 ARG A C 1
ATOM 1275 O O . ARG A 1 156 ? 12.445 -4.582 -32.338 1.00 96.75 156 ARG A O 1
ATOM 1282 N N . ALA A 1 157 ? 13.472 -3.667 -30.552 1.00 97.12 157 ALA A N 1
ATOM 1283 C CA . ALA A 1 157 ? 13.414 -4.853 -29.705 1.00 97.12 157 ALA A CA 1
ATOM 1284 C C . ALA A 1 157 ? 11.970 -5.244 -29.352 1.00 97.12 157 ALA A C 1
ATOM 1286 O O . ALA A 1 157 ? 11.607 -6.409 -29.496 1.00 97.12 157 ALA A O 1
ATOM 1287 N N . MET A 1 158 ? 11.121 -4.285 -28.967 1.00 96.75 158 MET A N 1
ATOM 1288 C CA . MET A 1 158 ? 9.702 -4.547 -28.685 1.00 96.75 158 MET A CA 1
ATOM 1289 C C . MET A 1 158 ? 8.975 -5.112 -29.909 1.00 96.75 158 MET A C 1
ATOM 1291 O O . MET A 1 158 ? 8.253 -6.100 -29.784 1.00 96.75 158 MET A O 1
ATOM 1295 N N . LYS A 1 159 ? 9.239 -4.564 -31.105 1.00 96.88 159 LYS A N 1
ATOM 1296 C CA . LYS A 1 159 ? 8.693 -5.091 -32.365 1.00 96.88 159 LYS A CA 1
ATOM 1297 C C . LYS A 1 159 ? 9.122 -6.529 -32.622 1.00 96.88 159 LYS A C 1
ATOM 1299 O O . LYS A 1 159 ? 8.307 -7.350 -33.025 1.00 96.88 159 LYS A O 1
ATOM 1304 N N . GLN A 1 160 ? 10.406 -6.822 -32.416 1.00 98.06 160 GLN A N 1
ATOM 1305 C CA . GLN A 1 160 ? 10.966 -8.157 -32.626 1.00 98.06 160 GLN A CA 1
ATOM 1306 C C . GLN A 1 160 ? 10.345 -9.191 -31.679 1.00 98.06 160 GLN A C 1
ATOM 1308 O O . GLN A 1 160 ? 10.182 -10.345 -32.064 1.00 98.06 160 GLN A O 1
ATOM 1313 N N . LEU A 1 161 ? 9.983 -8.771 -30.467 1.00 97.88 161 LEU A N 1
ATOM 1314 C CA . LEU A 1 161 ? 9.298 -9.602 -29.477 1.00 97.88 161 LEU A CA 1
ATOM 1315 C C . LEU A 1 161 ? 7.776 -9.671 -29.687 1.00 97.88 161 LEU A C 1
ATOM 1317 O O . LEU A 1 161 ? 7.106 -10.405 -28.967 1.00 97.88 161 LEU A O 1
ATOM 1321 N N . GLY A 1 162 ? 7.228 -8.940 -30.664 1.00 97.00 162 GLY A N 1
ATOM 1322 C CA . GLY A 1 162 ? 5.792 -8.916 -30.947 1.00 97.00 162 GLY A CA 1
ATOM 1323 C C . GLY A 1 162 ? 4.965 -8.160 -29.906 1.00 97.00 162 GLY A C 1
ATOM 1324 O O . GLY A 1 162 ? 3.767 -8.401 -29.802 1.00 97.00 162 GLY A O 1
ATOM 1325 N N . TYR A 1 163 ? 5.583 -7.267 -29.129 1.00 97.44 163 TYR A N 1
ATOM 1326 C CA . TYR A 1 163 ? 4.848 -6.406 -28.209 1.00 97.44 163 TYR A CA 1
ATOM 1327 C C . TYR A 1 163 ? 4.223 -5.224 -28.939 1.00 97.44 163 TYR A C 1
ATOM 1329 O O . TYR A 1 163 ? 4.777 -4.701 -29.904 1.00 97.44 163 TYR A O 1
ATOM 1337 N N . GLU A 1 164 ? 3.082 -4.780 -28.433 1.00 95.56 164 GLU A N 1
ATOM 1338 C CA . GLU A 1 164 ? 2.436 -3.539 -28.839 1.00 95.56 164 GLU A CA 1
ATOM 1339 C C . GLU A 1 164 ? 2.751 -2.458 -27.806 1.00 95.56 164 GLU A C 1
ATOM 1341 O O . GLU A 1 164 ? 2.857 -2.740 -26.612 1.00 95.56 164 GLU A O 1
ATOM 1346 N N . TRP A 1 165 ? 2.933 -1.218 -28.255 1.00 94.94 165 TRP A N 1
ATOM 1347 C CA . TRP A 1 165 ? 3.230 -0.094 -27.369 1.00 94.94 165 TRP A CA 1
ATOM 1348 C C . TRP A 1 165 ? 2.625 1.198 -27.903 1.00 94.94 165 TRP A C 1
ATOM 1350 O O . TRP A 1 165 ? 2.442 1.379 -29.112 1.00 94.94 165 TRP A O 1
ATOM 1360 N N . LYS A 1 166 ? 2.374 2.142 -26.996 1.00 94.25 166 LYS A N 1
ATOM 1361 C CA . LYS A 1 166 ? 1.962 3.505 -27.325 1.00 94.25 166 LYS A CA 1
ATOM 1362 C C . LYS A 1 166 ? 2.985 4.507 -26.810 1.00 94.25 166 LYS A C 1
ATOM 1364 O O . LYS A 1 166 ? 3.337 4.531 -25.632 1.00 94.25 166 LYS A O 1
ATOM 1369 N N . VAL A 1 167 ? 3.425 5.400 -27.693 1.00 89.88 167 VAL A N 1
ATOM 1370 C CA . VAL A 1 167 ? 4.303 6.513 -27.314 1.00 89.88 167 VAL A CA 1
ATOM 1371 C C . VAL A 1 167 ?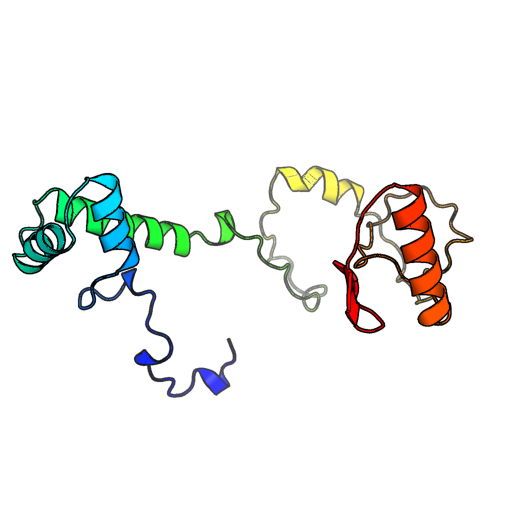 3.487 7.553 -26.547 1.00 89.88 167 VAL A C 1
ATOM 1373 O O . VAL A 1 167 ? 2.505 8.084 -27.068 1.00 89.88 167 VAL A O 1
ATOM 1376 N N . ARG A 1 168 ? 3.885 7.838 -25.301 1.00 88.44 168 ARG A N 1
ATOM 1377 C CA . ARG A 1 168 ? 3.271 8.884 -24.466 1.00 88.44 168 ARG A CA 1
ATOM 1378 C C . ARG A 1 168 ? 4.055 10.193 -24.520 1.00 88.44 168 ARG A C 1
ATOM 1380 O O . ARG A 1 168 ? 3.449 11.257 -24.518 1.00 88.44 168 ARG A O 1
ATOM 1387 N N . ASN A 1 169 ? 5.384 10.112 -24.574 1.00 84.69 169 ASN A N 1
ATOM 1388 C CA . ASN A 1 169 ? 6.285 11.242 -24.810 1.00 84.69 169 ASN A CA 1
ATOM 1389 C C . ASN A 1 169 ? 7.608 10.731 -25.416 1.00 84.69 169 ASN A C 1
ATOM 1391 O O . ASN A 1 169 ? 7.836 9.524 -25.465 1.00 84.69 169 ASN A O 1
ATOM 1395 N N . SER A 1 170 ? 8.500 11.631 -25.832 1.00 75.75 170 SER A N 1
ATOM 1396 C CA . SER A 1 170 ? 9.779 11.331 -26.493 1.00 75.75 170 SER A CA 1
ATOM 1397 C C . SER A 1 170 ? 10.682 10.324 -25.761 1.00 75.75 170 SER A C 1
ATOM 1399 O O . SER A 1 170 ? 11.490 9.672 -26.413 1.00 75.75 170 SER A O 1
ATOM 1401 N N . GLY A 1 171 ? 10.528 10.147 -24.444 1.00 79.31 171 GLY A N 1
ATOM 1402 C CA . GLY A 1 171 ? 11.252 9.151 -23.638 1.00 79.31 171 GLY A CA 1
ATOM 1403 C C . GLY A 1 171 ? 10.365 8.172 -22.862 1.00 79.31 171 GLY A C 1
ATOM 1404 O O . GLY A 1 171 ? 10.862 7.494 -21.969 1.00 79.31 171 GLY A O 1
ATOM 1405 N N . ALA A 1 172 ? 9.059 8.118 -23.143 1.00 81.44 172 ALA A N 1
ATOM 1406 C CA . ALA A 1 172 ? 8.111 7.303 -22.385 1.00 81.44 172 ALA A CA 1
ATOM 1407 C C . ALA A 1 172 ? 7.165 6.533 -23.312 1.00 81.44 172 ALA A C 1
ATOM 1409 O O . ALA A 1 172 ? 6.452 7.119 -24.133 1.00 81.44 172 ALA A O 1
ATOM 1410 N N . MET A 1 173 ? 7.129 5.216 -23.133 1.00 84.50 173 MET A N 1
ATOM 1411 C CA . MET A 1 173 ? 6.225 4.292 -23.816 1.00 84.50 173 MET A CA 1
ATOM 1412 C C . MET A 1 173 ? 5.541 3.412 -22.773 1.00 84.50 173 MET A C 1
ATOM 1414 O O . MET A 1 173 ? 6.105 3.182 -21.703 1.00 84.50 173 MET A O 1
ATOM 1418 N N . GLY A 1 174 ? 4.335 2.946 -23.080 1.00 68.81 174 GLY A N 1
ATOM 1419 C CA . GLY A 1 174 ? 3.607 1.979 -22.262 1.00 68.81 174 GLY A CA 1
ATOM 1420 C C . GLY A 1 174 ? 2.424 1.409 -23.007 1.00 68.81 174 GLY A C 1
ATOM 1421 O O . GLY A 1 174 ? 2.445 1.465 -24.260 1.00 68.81 174 GLY A O 1
#

Organism: Scyliorhinus torazame (NCBI:txid75743)

InterPro domains:
  IPR028375 KA1 domain/Ssp2, C-terminal [SSF103243] (61-170)
  IPR028797 PRKAA1, UBA-like autoinhibitory domain [cd14403] (22-86)
  IPR032270 AMPK, C-terminal adenylate sensor domain [PF16579] (136-167)
  IPR049020 PRKAA1/2, autoinhibitory domain [PF21147] (25-70)